Protein AF-A0A4S2AEG0-F1 (afdb_monomer_lite)

Radius of gyration: 13.81 Å; chains: 1; bounding box: 26×29×37 Å

pLDDT: mean 71.9, std 14.47, range [44.97, 94.75]

Organism: NCBI:txid2516960

Secondary structure (DSSP, 8-state):
---HHHHHHHHHHIIIIIGGGT--HHHHHHHTT--HHHHHHHHHHSTT----TT---TT--HHHHHHHHHHHHSSPPPTT-------TT--------

Sequence (97 aa):
MYGSSDFEYLFIRYKAESMPQGESIQTFCIKSKVSYNLFYKWYKDINRFYYLRKSHDMRCKYDRVLLIIHEQFHREPMYDEAFIVMSKDRRKVRLSS

Foldseek 3Di:
DDDLVNLVVLVLCCVQPPVVVVHDLVNSCVVVVHDSVVSVVSVVVLPAEAEDNPCQDPVPPPVNVQVVCCVPPVDGDDQPHAYQYDHVVRDGDGDDD

Structure (mmCIF, N/CA/C/O backbone):
data_AF-A0A4S2AEG0-F1
#
_entry.id   AF-A0A4S2AEG0-F1
#
loop_
_atom_site.group_PDB
_atom_site.id
_atom_site.type_symbol
_atom_site.label_atom_id
_atom_site.label_alt_id
_atom_site.label_comp_id
_atom_site.label_asym_id
_atom_site.label_entity_id
_atom_site.label_seq_id
_atom_site.pdbx_PDB_ins_code
_atom_site.Cartn_x
_atom_site.Cartn_y
_atom_site.Cartn_z
_atom_site.occupancy
_atom_site.B_iso_or_equiv
_atom_site.auth_seq_id
_atom_site.auth_comp_id
_atom_site.auth_asym_id
_atom_site.auth_atom_id
_atom_site.pdbx_PDB_model_num
ATOM 1 N N . MET A 1 1 ? 5.769 -14.520 12.315 1.00 50.75 1 MET A N 1
AT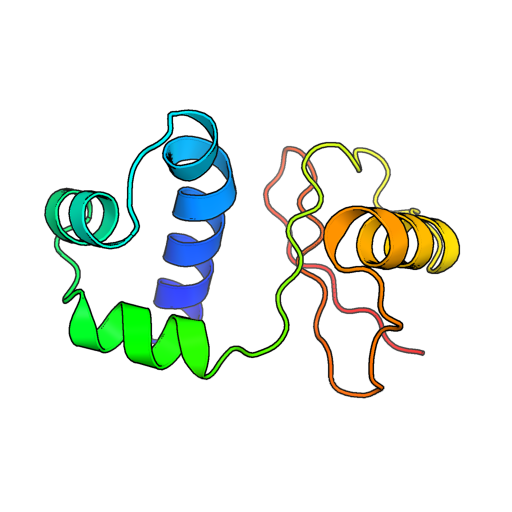OM 2 C CA . MET A 1 1 ? 6.369 -13.220 11.934 1.00 50.75 1 MET A CA 1
ATOM 3 C C . MET A 1 1 ? 5.685 -12.767 10.663 1.00 50.75 1 MET A C 1
ATOM 5 O O . MET A 1 1 ? 5.478 -13.618 9.811 1.00 50.75 1 MET A O 1
ATOM 9 N N . TYR A 1 2 ? 5.307 -11.493 10.555 1.00 54.66 2 TYR A N 1
ATOM 10 C CA . TYR A 1 2 ? 4.780 -10.948 9.301 1.00 54.66 2 TYR A CA 1
ATOM 11 C C . TYR A 1 2 ? 5.853 -11.082 8.213 1.00 54.66 2 TYR A C 1
ATOM 13 O O . TYR A 1 2 ? 6.969 -10.590 8.391 1.00 54.66 2 TYR A O 1
ATOM 21 N N . GLY A 1 3 ? 5.539 -11.789 7.130 1.00 65.56 3 GLY A N 1
ATOM 22 C CA . GLY A 1 3 ? 6.375 -11.842 5.935 1.00 65.56 3 GLY A CA 1
ATOM 23 C C . GLY A 1 3 ? 6.158 -10.609 5.055 1.00 65.56 3 GLY A C 1
ATOM 24 O O . GLY A 1 3 ? 5.182 -9.877 5.223 1.00 65.56 3 GLY A O 1
ATOM 25 N N . SER A 1 4 ? 7.038 -10.392 4.071 1.00 66.56 4 SER A N 1
ATOM 26 C CA . SER A 1 4 ? 6.884 -9.284 3.109 1.00 66.56 4 SER A CA 1
ATOM 27 C C . SER A 1 4 ? 5.509 -9.310 2.422 1.00 66.56 4 SER A C 1
ATOM 29 O O . SER A 1 4 ? 4.882 -8.268 2.261 1.00 66.56 4 SER A O 1
ATOM 31 N N . SER A 1 5 ? 4.996 -10.501 2.100 1.00 70.88 5 SER A N 1
ATOM 32 C CA . SER A 1 5 ? 3.677 -10.700 1.484 1.00 70.88 5 SER A CA 1
ATOM 33 C C . SER A 1 5 ? 2.505 -10.247 2.367 1.00 70.88 5 SER A C 1
ATOM 35 O O . SER A 1 5 ? 1.498 -9.766 1.849 1.00 70.88 5 SER A O 1
ATOM 37 N N . ASP A 1 6 ? 2.629 -10.352 3.694 1.00 80.88 6 ASP A N 1
ATOM 38 C CA . ASP A 1 6 ? 1.565 -9.946 4.620 1.00 80.88 6 ASP A CA 1
ATOM 39 C C . ASP A 1 6 ? 1.453 -8.417 4.697 1.00 80.88 6 ASP A C 1
ATOM 41 O O . ASP A 1 6 ? 0.352 -7.861 4.733 1.00 80.88 6 ASP A O 1
ATOM 45 N N . PHE A 1 7 ? 2.591 -7.714 4.678 1.00 84.12 7 PHE A N 1
ATOM 46 C CA . PHE A 1 7 ? 2.599 -6.253 4.626 1.00 84.12 7 PHE A CA 1
ATOM 47 C C . PHE A 1 7 ? 2.144 -5.708 3.273 1.00 84.12 7 PHE A C 1
ATOM 49 O O . PHE A 1 7 ? 1.428 -4.707 3.249 1.00 84.12 7 PHE A O 1
ATOM 56 N N . GLU A 1 8 ? 2.448 -6.395 2.167 1.00 78.81 8 GLU A N 1
ATOM 57 C CA . GLU A 1 8 ? 1.884 -6.058 0.854 1.00 78.81 8 GLU A CA 1
ATOM 58 C C . GLU A 1 8 ? 0.350 -6.099 0.872 1.00 78.81 8 GLU A C 1
ATOM 60 O O . GLU A 1 8 ? -0.301 -5.151 0.424 1.00 78.81 8 GLU A O 1
ATOM 65 N N . TYR A 1 9 ? -0.244 -7.146 1.452 1.00 79.56 9 TYR A N 1
ATOM 66 C CA . TYR A 1 9 ? -1.699 -7.252 1.578 1.00 79.56 9 TYR A CA 1
ATOM 67 C C . TYR A 1 9 ? -2.295 -6.135 2.448 1.00 79.56 9 TYR A C 1
ATOM 69 O O . TYR A 1 9 ? -3.307 -5.525 2.091 1.00 79.56 9 TYR A O 1
ATOM 77 N N . LEU A 1 10 ? -1.650 -5.826 3.576 1.00 86.12 10 LEU A N 1
ATOM 78 C CA . LEU A 1 10 ? -2.070 -4.742 4.467 1.00 86.12 10 LEU A CA 1
ATOM 79 C C . LEU A 1 10 ? -1.994 -3.372 3.787 1.00 86.12 10 LEU A C 1
ATOM 81 O O . LEU A 1 10 ? -2.917 -2.572 3.928 1.00 86.12 10 LEU A O 1
ATOM 85 N N . PHE A 1 11 ? -0.945 -3.113 3.009 1.00 83.69 11 PHE A N 1
ATOM 86 C CA . PHE A 1 11 ? -0.807 -1.889 2.221 1.00 83.69 11 PHE A CA 1
ATOM 87 C C . PHE A 1 11 ? -1.912 -1.741 1.186 1.00 83.69 11 PHE A C 1
ATOM 89 O O . PHE A 1 11 ? -2.541 -0.686 1.100 1.00 83.69 11 PHE A O 1
ATOM 96 N N . ILE A 1 12 ? -2.185 -2.811 0.441 1.00 78.44 12 ILE A N 1
ATOM 97 C CA . ILE A 1 12 ? -3.264 -2.843 -0.540 1.00 78.44 12 ILE A CA 1
ATOM 98 C C . ILE A 1 12 ? -4.600 -2.498 0.125 1.00 78.44 12 ILE A C 1
ATOM 100 O O . ILE A 1 12 ? -5.314 -1.612 -0.349 1.00 78.44 12 ILE A O 1
ATOM 104 N N . ARG A 1 13 ? -4.916 -3.155 1.247 1.00 83.00 13 ARG A N 1
ATOM 105 C CA . ARG A 1 13 ? -6.162 -2.921 1.984 1.00 83.00 13 ARG A CA 1
ATOM 106 C C . ARG A 1 13 ? -6.248 -1.486 2.501 1.00 83.00 13 ARG A C 1
ATOM 108 O O . ARG A 1 13 ? -7.268 -0.830 2.310 1.00 83.00 13 ARG A O 1
ATOM 115 N N . TYR A 1 14 ? -5.159 -0.966 3.067 1.00 86.62 14 TYR A N 1
ATOM 116 C CA . TYR A 1 14 ? -5.088 0.418 3.528 1.00 86.62 14 TYR A CA 1
ATOM 117 C C . TYR A 1 14 ? -5.375 1.419 2.397 1.00 86.62 14 TYR A C 1
ATOM 119 O O . TYR A 1 14 ? -6.225 2.294 2.549 1.00 86.62 14 TYR A O 1
ATOM 127 N N . LYS A 1 15 ? -4.710 1.293 1.241 1.00 80.19 15 LYS A N 1
ATOM 128 C CA . LYS A 1 15 ? -4.879 2.230 0.114 1.00 80.19 15 LYS A CA 1
ATOM 129 C C . LYS A 1 15 ? -6.254 2.114 -0.550 1.00 80.19 15 LYS A C 1
ATOM 131 O O . LYS A 1 15 ? -6.770 3.122 -1.037 1.00 80.19 15 LYS A O 1
ATOM 136 N N . ALA A 1 16 ? -6.834 0.914 -0.581 1.00 76.00 16 ALA A N 1
ATOM 137 C CA . ALA A 1 16 ? -8.106 0.657 -1.247 1.00 76.00 16 ALA A CA 1
ATOM 138 C C . ALA A 1 16 ? -9.332 1.010 -0.401 1.00 76.00 16 ALA A C 1
ATOM 140 O O . ALA A 1 16 ? -10.293 1.562 -0.937 1.00 76.00 16 ALA A O 1
ATOM 141 N N . GLU A 1 17 ? -9.297 0.702 0.895 1.00 83.31 17 GLU A N 1
ATOM 142 C CA . GLU A 1 17 ? -10.475 0.740 1.767 1.00 83.31 17 GLU A CA 1
ATOM 143 C C . GLU A 1 17 ? -10.391 1.876 2.792 1.00 83.31 17 GLU A C 1
ATOM 145 O O . GLU A 1 17 ? -11.327 2.666 2.899 1.00 83.31 17 GLU A O 1
ATOM 150 N N . SER A 1 18 ? -9.261 2.003 3.493 1.00 87.12 18 SER A N 1
ATOM 151 C CA . SER A 1 18 ? -9.090 2.929 4.623 1.00 87.12 18 SER A CA 1
ATOM 152 C C . SER A 1 18 ? -8.762 4.362 4.205 1.00 87.12 18 SER A C 1
ATOM 154 O O . SER A 1 18 ? -9.426 5.309 4.625 1.00 87.12 18 SER A O 1
ATOM 156 N N . MET A 1 19 ? -7.761 4.542 3.340 1.00 83.62 19 MET A N 1
ATOM 157 C CA . MET A 1 19 ? -7.299 5.864 2.906 1.00 83.62 19 MET A CA 1
ATOM 158 C C . MET A 1 19 ? -8.414 6.694 2.235 1.00 83.62 19 MET A C 1
ATOM 160 O O . MET A 1 19 ? -8.523 7.879 2.545 1.00 83.62 19 MET A O 1
ATOM 164 N N . PRO A 1 20 ? -9.293 6.129 1.376 1.00 81.12 20 PRO A N 1
ATOM 165 C CA . PRO A 1 20 ? -10.414 6.882 0.806 1.00 81.12 20 PRO A CA 1
ATOM 166 C C . PRO A 1 20 ? -11.473 7.308 1.828 1.00 81.12 20 PRO A C 1
ATOM 168 O O . PRO A 1 20 ? -12.233 8.228 1.548 1.00 81.12 20 PRO A O 1
ATOM 171 N N . GLN A 1 21 ? -11.532 6.649 2.987 1.00 86.88 21 GLN A N 1
ATOM 172 C CA . GLN A 1 21 ? -12.398 7.031 4.106 1.00 86.88 21 GLN A CA 1
ATOM 173 C C . GLN A 1 21 ? -11.734 8.075 5.022 1.00 86.88 21 GLN A C 1
ATOM 175 O O . GLN A 1 21 ? -12.307 8.446 6.041 1.00 86.88 21 GLN A O 1
ATOM 180 N N . GLY A 1 22 ? -10.524 8.540 4.685 1.00 88.19 22 GLY A N 1
ATOM 181 C CA . GLY A 1 22 ? -9.752 9.476 5.504 1.00 88.19 22 GLY A CA 1
ATOM 182 C C . GLY A 1 22 ? -9.092 8.834 6.727 1.00 88.19 22 GLY A C 1
ATOM 183 O O . GLY A 1 22 ? -8.621 9.546 7.611 1.00 88.19 22 GLY A O 1
ATOM 184 N N . GLU A 1 23 ? -9.044 7.501 6.810 1.00 92.94 23 GLU A N 1
ATOM 185 C CA . GLU A 1 23 ? -8.395 6.808 7.921 1.00 92.94 23 GLU A CA 1
ATOM 186 C C . GLU A 1 23 ? -6.863 6.916 7.828 1.00 92.94 23 GLU A C 1
ATOM 188 O O . GLU A 1 23 ? -6.266 6.679 6.777 1.00 92.94 23 GLU A O 1
ATOM 193 N N . SER A 1 24 ? -6.215 7.233 8.953 1.00 92.56 24 SER A N 1
ATOM 194 C CA . SER A 1 24 ? -4.752 7.291 9.048 1.00 92.56 24 SER A CA 1
ATOM 195 C C . SER A 1 24 ? -4.107 5.896 9.085 1.00 92.56 24 SER A C 1
ATOM 197 O O . SER A 1 24 ? -4.705 4.933 9.571 1.00 92.56 24 SER A O 1
ATOM 199 N N . ILE A 1 25 ? -2.837 5.789 8.664 1.00 89.75 25 ILE A N 1
ATOM 200 C CA . ILE A 1 25 ? -2.050 4.538 8.758 1.00 89.75 25 ILE A CA 1
ATOM 201 C C . ILE A 1 25 ? -2.026 4.002 10.194 1.00 89.75 25 ILE A C 1
ATOM 203 O O . ILE A 1 25 ? -2.135 2.795 10.410 1.00 89.75 25 ILE A O 1
ATOM 207 N N . GLN A 1 26 ? -1.893 4.884 11.186 1.00 93.50 26 GLN A N 1
ATOM 208 C CA . GLN A 1 26 ? -1.832 4.494 12.592 1.00 93.50 26 GLN A CA 1
ATOM 209 C C . GLN A 1 26 ? -3.150 3.864 13.055 1.00 93.50 26 GLN A C 1
ATOM 211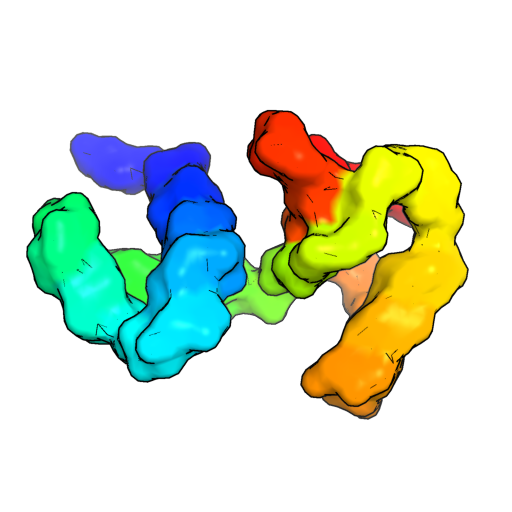 O O . GLN A 1 26 ? -3.141 2.775 13.631 1.00 93.50 26 GLN A O 1
ATOM 216 N N . THR A 1 27 ? -4.282 4.499 12.742 1.00 94.75 27 THR A N 1
ATOM 217 C CA . THR A 1 27 ? -5.619 3.964 13.042 1.00 94.75 27 THR A CA 1
ATOM 218 C C . THR A 1 27 ? -5.841 2.616 12.352 1.00 94.75 27 THR A C 1
ATOM 220 O O . THR A 1 27 ? -6.299 1.664 12.987 1.00 94.75 27 THR A O 1
ATOM 223 N N . PHE A 1 28 ? -5.437 2.498 11.084 1.00 94.44 28 PHE A N 1
ATOM 224 C CA . PHE A 1 28 ? -5.502 1.246 10.334 1.00 94.44 28 PHE A CA 1
ATOM 225 C C . PHE A 1 28 ? -4.677 0.123 10.980 1.00 94.44 28 PHE A C 1
ATOM 227 O O . PHE A 1 28 ? -5.148 -1.013 11.075 1.00 94.44 28 PHE A O 1
ATOM 234 N N . CYS A 1 29 ? -3.459 0.423 11.445 1.00 93.12 29 CYS A N 1
ATOM 235 C CA . CYS A 1 29 ? -2.586 -0.554 12.101 1.00 93.12 29 CYS A CA 1
ATOM 236 C C . CYS A 1 29 ? -3.204 -1.073 13.403 1.00 93.12 29 CYS A C 1
ATOM 238 O O . CYS A 1 29 ? -3.218 -2.284 13.627 1.00 93.12 29 CYS A O 1
ATOM 240 N N . ILE A 1 30 ? -3.789 -0.180 14.212 1.00 93.75 30 ILE A N 1
ATOM 241 C CA . ILE A 1 30 ? -4.506 -0.541 15.445 1.00 93.75 30 ILE A CA 1
ATOM 242 C C . ILE A 1 30 ? -5.668 -1.490 15.124 1.00 93.75 30 ILE A C 1
ATOM 244 O O . ILE A 1 30 ? -5.751 -2.574 15.703 1.00 93.75 30 ILE A O 1
ATOM 248 N N . LYS A 1 31 ? -6.521 -1.141 14.149 1.00 93.19 31 LYS A N 1
ATOM 249 C CA . LYS A 1 31 ? -7.647 -1.995 13.723 1.00 93.19 31 LYS A CA 1
ATOM 250 C C . LYS A 1 31 ? -7.190 -3.340 13.165 1.00 93.19 31 LYS A C 1
ATOM 252 O O . LYS A 1 31 ? -7.814 -4.367 13.419 1.00 93.19 31 LYS A O 1
ATOM 257 N N . SER A 1 32 ? -6.087 -3.339 12.423 1.00 89.88 32 SER A N 1
ATOM 258 C CA . SER A 1 32 ? -5.523 -4.537 11.802 1.00 89.88 32 SER A CA 1
ATOM 259 C C . SER A 1 32 ? -4.693 -5.388 12.767 1.00 89.88 32 SER A C 1
ATOM 261 O O . SER A 1 32 ? -4.230 -6.449 12.361 1.00 89.88 32 SER A O 1
ATOM 263 N N . LYS A 1 33 ? -4.518 -4.962 14.030 1.00 92.75 33 LYS A N 1
ATOM 264 C CA . LYS A 1 33 ? -3.666 -5.622 15.038 1.00 92.75 33 LYS A CA 1
ATOM 265 C C . LYS A 1 33 ? -2.220 -5.801 14.555 1.00 92.75 33 LYS A C 1
ATOM 267 O O . LYS A 1 33 ? -1.593 -6.840 14.762 1.00 92.75 33 LYS A O 1
ATOM 272 N N . VAL A 1 34 ? -1.696 -4.772 13.893 1.00 90.81 34 VAL A N 1
ATOM 273 C CA . VAL A 1 34 ? -0.334 -4.715 13.349 1.00 90.81 34 VAL A CA 1
ATOM 274 C C . VAL A 1 34 ? 0.440 -3.622 14.077 1.00 90.81 34 VAL A C 1
ATOM 276 O O . VAL A 1 34 ? -0.096 -2.554 14.367 1.00 90.81 34 VAL A O 1
ATOM 279 N N . SER A 1 35 ? 1.721 -3.866 14.360 1.00 92.06 35 SER A N 1
ATOM 280 C CA . SER A 1 35 ? 2.598 -2.832 14.913 1.00 92.06 35 SER A CA 1
ATOM 281 C C . SER A 1 35 ? 2.762 -1.689 13.913 1.00 92.06 35 SER A C 1
ATOM 283 O O . SER A 1 35 ? 3.301 -1.892 12.823 1.00 92.06 35 SER A O 1
ATOM 285 N N . TYR A 1 36 ? 2.342 -0.484 14.310 1.00 92.19 36 TYR A N 1
ATOM 286 C CA . TYR A 1 36 ? 2.498 0.719 13.495 1.00 92.19 36 TYR A CA 1
ATOM 287 C C . TYR A 1 36 ? 3.955 0.934 13.089 1.00 92.19 36 TYR A C 1
ATOM 289 O O . TYR A 1 36 ? 4.222 1.123 11.913 1.00 92.19 36 TYR A O 1
ATOM 297 N N . ASN A 1 37 ? 4.906 0.837 14.022 1.00 91.56 37 ASN A N 1
ATOM 298 C CA . ASN A 1 37 ? 6.318 1.084 13.719 1.00 91.56 37 ASN A CA 1
ATOM 299 C C . ASN A 1 37 ? 6.869 0.087 12.696 1.00 91.56 37 ASN A C 1
ATOM 301 O O . ASN A 1 37 ? 7.630 0.468 11.810 1.00 91.56 37 ASN A O 1
ATOM 305 N N . LEU A 1 38 ? 6.466 -1.181 12.799 1.00 90.06 38 LEU A N 1
ATOM 306 C CA . LEU A 1 38 ? 6.919 -2.225 11.886 1.00 90.06 38 LEU A CA 1
ATOM 307 C C . LEU A 1 38 ? 6.326 -2.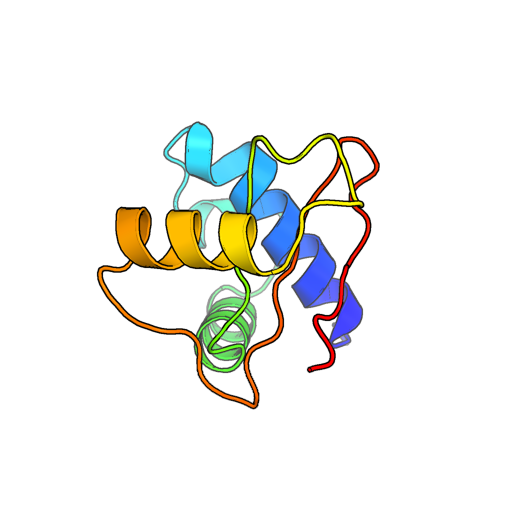029 10.486 1.00 90.06 38 LEU A C 1
ATOM 309 O O . LEU A 1 38 ? 7.058 -2.048 9.499 1.00 90.06 38 LEU A O 1
ATOM 313 N N . PHE A 1 39 ? 5.017 -1.778 10.414 1.00 87.94 39 PHE A N 1
ATOM 314 C CA . PHE A 1 39 ? 4.338 -1.519 9.150 1.00 87.94 39 PHE A CA 1
ATOM 315 C C . PHE A 1 39 ? 4.787 -0.206 8.517 1.00 87.94 39 PHE A C 1
ATOM 317 O O . PHE A 1 39 ? 4.975 -0.159 7.315 1.00 87.94 39 PHE A O 1
ATOM 324 N N . TYR A 1 40 ? 5.001 0.847 9.305 1.00 86.75 40 TYR A N 1
ATOM 325 C CA . TYR A 1 40 ? 5.434 2.156 8.823 1.00 86.75 40 TYR A CA 1
ATOM 326 C C . TYR A 1 40 ? 6.882 2.145 8.334 1.00 86.75 40 TYR A C 1
ATOM 328 O O . TYR A 1 40 ? 7.183 2.770 7.320 1.00 86.75 40 TYR A O 1
ATOM 336 N N . LYS A 1 41 ? 7.771 1.407 9.015 1.00 87.00 41 LYS A N 1
ATOM 337 C CA . LYS A 1 41 ? 9.133 1.164 8.526 1.00 87.00 41 LYS A CA 1
ATOM 338 C C . LYS A 1 41 ? 9.085 0.462 7.174 1.00 87.00 41 LYS A C 1
ATOM 340 O O . LYS A 1 41 ? 9.623 0.986 6.210 1.00 87.00 41 LYS A O 1
ATOM 345 N N . TRP A 1 42 ? 8.348 -0.648 7.086 1.00 85.62 42 TRP A N 1
ATOM 346 C CA . TRP A 1 42 ? 8.159 -1.346 5.818 1.00 85.62 42 TRP A CA 1
ATOM 347 C C . TRP A 1 42 ? 7.532 -0.427 4.760 1.00 85.62 42 TRP A C 1
ATOM 349 O O . TRP A 1 42 ? 8.072 -0.337 3.672 1.00 85.62 42 TRP A O 1
ATOM 359 N N . TYR A 1 43 ? 6.479 0.327 5.098 1.00 80.56 43 TYR A N 1
ATOM 360 C CA . TYR A 1 43 ? 5.770 1.281 4.232 1.00 80.56 43 TYR A CA 1
ATOM 361 C C . TYR A 1 43 ? 6.676 2.381 3.670 1.00 80.56 43 TYR A C 1
ATOM 363 O O . TYR A 1 43 ? 6.459 2.843 2.553 1.00 80.56 43 TYR A O 1
ATOM 371 N N . LYS A 1 44 ? 7.677 2.819 4.439 1.00 78.69 44 LYS A N 1
ATOM 372 C CA . LYS A 1 44 ? 8.709 3.746 3.966 1.00 78.69 44 LYS A CA 1
ATOM 373 C C . LYS A 1 44 ? 9.762 3.054 3.105 1.00 78.69 44 LYS A C 1
ATOM 375 O O . LYS A 1 44 ? 10.180 3.625 2.105 1.00 78.69 44 LYS A O 1
ATOM 380 N N . ASP A 1 45 ? 10.179 1.850 3.492 1.00 73.12 45 ASP A N 1
ATOM 381 C CA . ASP A 1 45 ? 11.218 1.082 2.797 1.00 73.12 45 ASP A CA 1
ATOM 382 C C . ASP A 1 45 ? 10.733 0.586 1.423 1.00 73.12 45 ASP A C 1
ATOM 384 O O . ASP A 1 45 ? 11.496 0.557 0.456 1.00 73.12 45 ASP A O 1
ATOM 388 N N . ILE A 1 46 ? 9.443 0.260 1.294 1.00 67.81 46 ILE A N 1
ATOM 389 C CA . ILE A 1 46 ? 8.781 0.025 0.009 1.00 67.81 46 ILE A CA 1
ATOM 390 C C . ILE A 1 46 ? 8.530 1.350 -0.695 1.00 67.81 46 ILE A C 1
ATOM 392 O O . ILE A 1 46 ? 7.420 1.868 -0.775 1.00 67.81 46 ILE A O 1
ATOM 396 N N . ASN A 1 47 ? 9.612 1.891 -1.234 1.00 56.22 47 ASN A N 1
ATOM 397 C CA . ASN A 1 47 ? 9.691 3.267 -1.689 1.00 56.22 47 ASN A CA 1
ATOM 398 C C . ASN A 1 47 ? 8.685 3.616 -2.814 1.00 56.22 47 ASN A C 1
ATOM 400 O O . ASN A 1 47 ? 8.540 4.785 -3.163 1.00 56.22 47 ASN A O 1
ATOM 404 N N . ARG A 1 48 ? 8.036 2.637 -3.467 1.00 58.81 48 ARG A N 1
ATOM 405 C CA . ARG A 1 48 ? 7.572 2.803 -4.856 1.00 58.81 48 ARG A CA 1
ATOM 406 C C . ARG A 1 48 ? 6.345 1.994 -5.277 1.00 58.81 48 ARG A C 1
ATOM 408 O O . ARG A 1 48 ? 6.235 1.664 -6.449 1.00 58.81 48 ARG A O 1
ATOM 415 N N . PHE A 1 49 ? 5.418 1.679 -4.372 1.00 60.31 49 PHE A N 1
ATOM 416 C CA . PHE A 1 49 ? 4.160 1.036 -4.773 1.00 60.31 49 PHE A CA 1
ATOM 417 C C . PHE A 1 49 ? 3.056 2.042 -5.092 1.00 60.31 49 PHE A C 1
ATOM 419 O O . PHE A 1 49 ? 2.553 2.762 -4.229 1.00 60.31 49 PHE A O 1
ATOM 426 N N . TYR A 1 50 ? 2.634 2.039 -6.350 1.00 60.56 50 TYR A N 1
ATOM 427 C CA . TYR A 1 50 ? 1.571 2.904 -6.849 1.00 60.56 50 TYR A CA 1
ATOM 428 C C . TYR A 1 50 ? 0.231 2.205 -6.793 1.00 60.56 50 TYR A C 1
ATOM 430 O O . TYR A 1 50 ? 0.135 1.068 -7.229 1.00 60.56 50 TYR A O 1
ATOM 438 N N . TYR A 1 51 ? -0.795 2.894 -6.291 1.00 61.72 51 TYR A N 1
ATOM 439 C CA . TYR A 1 51 ? -2.163 2.385 -6.224 1.00 61.72 51 TYR A CA 1
ATOM 440 C C . TYR A 1 51 ? -3.044 3.082 -7.269 1.00 61.72 51 TYR A C 1
ATOM 442 O O . TYR A 1 51 ? -3.405 4.249 -7.115 1.00 61.72 51 TYR A O 1
ATOM 450 N N . LEU A 1 52 ? -3.417 2.359 -8.328 1.00 63.00 52 LEU A N 1
ATOM 451 C CA . LEU A 1 52 ? -4.233 2.887 -9.427 1.00 63.00 52 LEU A CA 1
ATOM 452 C C . LEU A 1 52 ? -5.710 2.490 -9.249 1.00 63.00 52 LEU A C 1
ATOM 454 O O . LEU A 1 52 ? -6.153 1.458 -9.736 1.00 63.00 52 LEU A O 1
ATOM 458 N N . ARG A 1 53 ? -6.507 3.329 -8.571 1.00 55.47 53 ARG A N 1
ATOM 459 C CA . ARG A 1 53 ? -7.909 3.040 -8.169 1.00 55.47 53 ARG A CA 1
ATOM 460 C C . ARG A 1 53 ? -8.925 2.865 -9.323 1.00 55.47 53 ARG A C 1
ATOM 462 O O . ARG A 1 53 ? -10.107 2.681 -9.060 1.00 55.47 53 ARG A O 1
ATOM 469 N N . LYS A 1 54 ? -8.526 2.979 -10.596 1.00 54.00 54 LYS A N 1
ATOM 470 C CA . LYS A 1 54 ? -9.456 3.000 -11.752 1.00 54.00 54 LYS A CA 1
ATOM 471 C C . LYS A 1 54 ? -8.977 2.226 -12.990 1.00 54.00 54 LYS A C 1
ATOM 473 O O . LYS A 1 54 ? -9.627 2.291 -14.037 1.00 54.00 54 LYS A O 1
ATOM 478 N N . SER A 1 55 ? -7.866 1.500 -12.912 1.00 54.34 55 SER A N 1
ATOM 479 C CA . SER A 1 55 ? -7.358 0.695 -14.029 1.00 54.34 55 SER A CA 1
ATOM 480 C C . SER A 1 55 ? -8.042 -0.674 -14.048 1.00 54.34 55 SER A C 1
ATOM 482 O O . SER A 1 55 ? -7.572 -1.632 -13.441 1.00 54.34 55 SER A O 1
ATOM 484 N N . HIS A 1 56 ? -9.186 -0.747 -14.724 1.00 51.09 56 HIS A N 1
ATOM 485 C CA . HIS A 1 56 ? -9.945 -1.990 -14.902 1.00 51.09 56 HIS A CA 1
ATOM 486 C C . HIS A 1 56 ? -9.356 -2.871 -16.010 1.00 51.09 56 HIS A C 1
ATOM 488 O O . HIS A 1 56 ? -9.537 -4.085 -15.997 1.00 51.09 56 HIS A O 1
ATOM 494 N N . ASP A 1 57 ? -8.634 -2.261 -16.953 1.00 51.97 57 ASP A N 1
ATOM 495 C CA . ASP A 1 57 ? -7.943 -2.979 -18.012 1.00 51.97 57 ASP A CA 1
ATOM 496 C C . ASP A 1 57 ? -6.475 -3.184 -17.618 1.00 51.97 57 ASP A C 1
ATOM 498 O O . ASP A 1 57 ? -5.682 -2.243 -17.590 1.00 51.97 57 ASP A O 1
ATOM 502 N N . MET A 1 58 ? -6.119 -4.429 -17.298 1.00 49.91 58 MET A N 1
ATOM 503 C CA . MET A 1 58 ? -4.740 -4.853 -17.017 1.00 49.91 58 MET A CA 1
ATOM 504 C C . MET A 1 58 ? -3.835 -4.745 -18.257 1.00 49.91 58 MET A C 1
ATOM 506 O O . MET A 1 58 ? -2.623 -4.875 -18.134 1.00 49.91 58 MET A O 1
ATOM 510 N N . ARG A 1 59 ? -4.401 -4.469 -19.443 1.00 51.44 59 ARG A N 1
ATOM 511 C CA . ARG A 1 59 ? -3.660 -4.056 -20.643 1.00 51.44 59 ARG A CA 1
ATOM 512 C C . ARG A 1 59 ? -3.269 -2.578 -20.608 1.00 51.44 59 ARG A C 1
ATOM 514 O O . ARG A 1 59 ? -2.831 -2.066 -21.635 1.00 51.44 59 ARG A O 1
ATOM 521 N N . CYS A 1 60 ? -3.466 -1.882 -19.478 1.00 55.53 60 CYS A N 1
ATOM 522 C CA . CYS A 1 60 ? -2.952 -0.536 -19.233 1.00 55.53 60 CYS A CA 1
ATOM 523 C C . CYS A 1 60 ? -1.492 -0.477 -19.681 1.00 55.53 60 CYS A C 1
ATOM 525 O O . CYS A 1 60 ? -0.596 -0.960 -18.991 1.00 55.53 60 CYS A O 1
ATOM 527 N N . LYS A 1 61 ? -1.273 0.093 -20.865 1.00 58.12 61 LYS A N 1
ATOM 528 C CA . LYS A 1 61 ? 0.058 0.354 -21.387 1.00 58.12 61 LYS A CA 1
ATOM 529 C C . LYS A 1 61 ? 0.788 1.248 -20.390 1.00 58.12 61 LYS A C 1
ATOM 531 O O . LYS A 1 61 ? 0.155 2.053 -19.700 1.00 58.12 61 LYS A O 1
ATOM 536 N N . TYR A 1 62 ? 2.103 1.081 -20.333 1.00 64.31 62 TYR A N 1
ATOM 537 C CA . TYR A 1 62 ? 3.042 1.880 -19.548 1.00 64.31 62 TYR A CA 1
ATOM 538 C C . TYR A 1 62 ? 2.667 3.378 -19.521 1.00 64.31 62 TYR A C 1
ATOM 540 O O . TYR A 1 62 ? 2.623 3.975 -18.450 1.00 64.31 62 TYR A O 1
ATOM 548 N N . ASP A 1 63 ? 2.208 3.924 -20.651 1.00 70.06 63 ASP A N 1
ATOM 549 C CA . ASP A 1 63 ? 1.715 5.301 -20.820 1.00 70.06 63 ASP A CA 1
ATOM 550 C C . ASP A 1 63 ? 0.628 5.735 -19.820 1.00 70.06 63 ASP A C 1
ATOM 552 O O . ASP A 1 63 ? 0.648 6.851 -19.309 1.00 70.06 63 ASP A O 1
ATOM 556 N N . ARG A 1 64 ? -0.342 4.869 -19.495 1.00 70.44 64 ARG A N 1
ATOM 557 C CA . ARG A 1 64 ? -1.408 5.225 -18.541 1.00 70.44 64 ARG A CA 1
ATOM 558 C C . ARG A 1 64 ? -0.922 5.174 -17.099 1.00 70.44 64 ARG A C 1
ATOM 560 O O . ARG A 1 64 ? -1.439 5.902 -16.255 1.00 70.44 64 ARG A O 1
ATOM 567 N N . VAL A 1 65 ? 0.052 4.311 -16.818 1.00 69.25 65 VAL A N 1
ATOM 568 C CA . VAL A 1 65 ? 0.718 4.279 -15.516 1.00 69.25 65 VAL A CA 1
ATOM 569 C C . VAL A 1 65 ? 1.565 5.542 -15.354 1.00 69.25 65 VAL A C 1
ATOM 571 O O . VAL A 1 65 ? 1.411 6.216 -14.340 1.00 69.25 65 VAL A O 1
ATOM 574 N N . LEU A 1 66 ? 2.329 5.927 -16.385 1.00 73.25 66 LEU A N 1
ATOM 575 C CA . LEU A 1 66 ? 3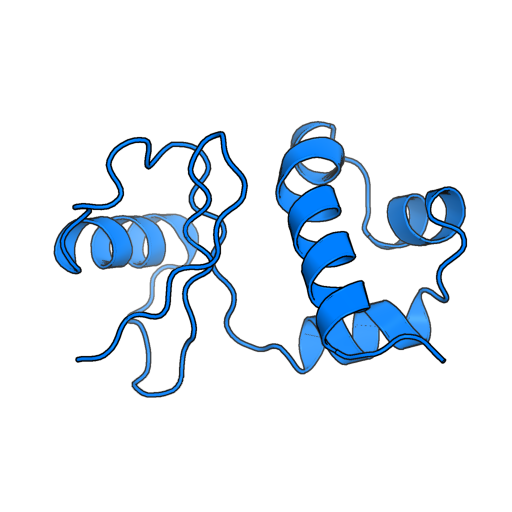.064 7.194 -16.457 1.00 73.25 66 LEU A CA 1
ATOM 576 C C . LEU A 1 66 ? 2.168 8.397 -16.164 1.00 73.25 66 LEU A C 1
ATOM 578 O O . LEU A 1 66 ? 2.452 9.150 -15.238 1.00 73.25 66 LEU A O 1
ATOM 582 N N . LEU A 1 67 ? 1.051 8.543 -16.885 1.00 74.69 67 LEU A N 1
ATOM 583 C CA . LEU A 1 67 ? 0.127 9.666 -16.686 1.00 74.69 67 LEU A CA 1
ATOM 584 C C . LEU A 1 67 ? -0.334 9.800 -15.230 1.00 74.69 67 LEU A C 1
ATOM 586 O O . LEU A 1 67 ? -0.342 10.899 -14.685 1.00 74.69 67 LEU A O 1
ATOM 590 N N . ILE A 1 68 ? -0.669 8.690 -14.568 1.00 71.81 68 ILE A N 1
ATOM 591 C CA . ILE A 1 68 ? -1.137 8.743 -13.177 1.00 71.81 68 ILE A CA 1
ATOM 592 C C . ILE A 1 68 ? 0.003 9.109 -12.219 1.00 71.81 68 ILE A C 1
ATOM 594 O O . ILE A 1 68 ? -0.228 9.817 -11.238 1.00 71.81 68 ILE A O 1
ATOM 598 N N . ILE A 1 69 ? 1.229 8.659 -12.492 1.00 73.31 69 ILE A N 1
ATOM 599 C CA . ILE A 1 69 ? 2.403 9.034 -11.694 1.00 73.31 69 ILE A CA 1
ATOM 600 C C . ILE A 1 69 ? 2.667 10.535 -11.831 1.00 73.31 69 ILE A C 1
ATOM 602 O O . ILE A 1 69 ? 2.845 11.218 -10.822 1.00 73.31 69 ILE A O 1
ATOM 606 N N . HIS A 1 70 ? 2.606 11.061 -13.053 1.00 77.25 70 HIS A N 1
ATOM 607 C CA . HIS A 1 70 ? 2.749 12.489 -13.314 1.00 77.25 70 HIS A CA 1
ATOM 608 C C . HIS A 1 70 ? 1.676 13.327 -12.624 1.00 77.25 70 HIS A C 1
ATOM 610 O O . HIS A 1 70 ? 2.009 14.310 -11.966 1.00 77.25 70 HIS A O 1
ATOM 616 N N . GLU A 1 71 ? 0.404 12.940 -12.734 1.00 73.19 71 GLU A N 1
ATOM 617 C CA . GLU A 1 71 ? -0.707 13.684 -12.135 1.00 73.19 71 GLU A CA 1
ATOM 618 C C . GLU A 1 71 ? -0.678 13.664 -10.602 1.00 73.19 71 GLU A C 1
ATOM 620 O O . GLU A 1 71 ? -0.977 14.675 -9.973 1.00 73.19 71 GLU A O 1
ATOM 625 N N . GLN A 1 72 ? -0.349 12.525 -9.985 1.00 72.19 72 GLN A N 1
ATOM 626 C CA . GLN A 1 72 ? -0.421 12.376 -8.526 1.00 72.19 72 GLN A CA 1
ATOM 627 C C . GLN A 1 72 ? 0.863 12.782 -7.801 1.00 72.19 72 GLN A C 1
ATOM 629 O O . GLN A 1 72 ? 0.803 13.181 -6.639 1.00 72.19 72 GLN A O 1
ATOM 634 N N . PHE A 1 73 ? 2.017 12.625 -8.448 1.00 70.56 73 PHE A N 1
ATOM 635 C CA . PHE A 1 73 ? 3.323 12.752 -7.799 1.00 70.56 73 PHE A CA 1
ATOM 636 C C . PHE A 1 73 ? 4.250 13.752 -8.489 1.00 70.56 73 PHE A C 1
ATOM 638 O O . PHE A 1 73 ? 5.340 13.988 -7.973 1.00 70.56 73 PHE A O 1
ATOM 645 N N . HIS A 1 74 ? 3.839 14.333 -9.623 1.00 76.06 74 HIS A N 1
ATOM 646 C CA . HIS A 1 74 ? 4.603 15.344 -10.360 1.00 76.06 74 HIS A CA 1
ATOM 647 C C . HIS A 1 74 ? 6.051 14.916 -10.664 1.00 76.06 74 HIS A C 1
ATOM 649 O O . HIS A 1 74 ? 6.977 15.722 -10.589 1.00 76.06 74 HIS A O 1
ATOM 655 N N . ARG A 1 75 ? 6.256 13.631 -10.987 1.00 77.94 75 ARG A N 1
ATOM 656 C CA . ARG A 1 75 ? 7.577 13.040 -11.258 1.00 77.94 75 ARG A CA 1
ATOM 657 C C . ARG A 1 75 ? 7.508 11.903 -12.277 1.00 77.94 75 ARG A C 1
ATOM 659 O O . ARG A 1 75 ? 6.427 11.387 -12.535 1.00 77.94 75 ARG A O 1
ATOM 666 N N . GLU A 1 76 ? 8.668 11.486 -12.779 1.00 76.38 76 GLU A N 1
ATOM 667 C CA . GLU A 1 76 ? 8.849 10.271 -13.590 1.00 76.38 76 GLU A CA 1
ATOM 668 C C . GLU A 1 76 ? 9.047 9.022 -12.702 1.00 76.38 76 GLU A C 1
ATOM 670 O O . GLU A 1 76 ? 9.573 9.131 -11.580 1.00 76.38 76 GLU A O 1
ATOM 675 N N . PRO A 1 77 ? 8.664 7.822 -13.174 1.00 70.06 77 PRO A N 1
ATOM 676 C CA . PRO A 1 77 ? 9.076 6.567 -12.566 1.00 70.06 77 PRO A CA 1
ATOM 677 C C . PRO A 1 77 ? 10.560 6.261 -12.791 1.00 70.06 77 PRO A C 1
ATOM 679 O O . PRO A 1 77 ? 11.135 6.515 -13.843 1.00 70.06 77 PRO A O 1
ATOM 682 N N . MET A 1 78 ? 11.172 5.637 -11.796 1.00 69.19 78 MET A N 1
ATOM 683 C CA . MET A 1 78 ? 12.547 5.129 -11.821 1.00 69.19 78 MET A CA 1
ATOM 684 C C . MET A 1 78 ? 12.606 3.625 -12.193 1.00 69.19 78 MET A C 1
ATOM 686 O O . MET A 1 78 ? 11.629 2.889 -12.075 1.00 69.19 78 MET A O 1
ATOM 690 N N . TYR A 1 79 ? 13.763 3.143 -12.653 1.00 60.12 79 TYR A N 1
ATOM 691 C CA . TYR A 1 79 ? 13.904 1.796 -13.241 1.00 60.12 79 TYR A CA 1
ATOM 692 C C . TYR A 1 79 ? 13.581 0.629 -12.278 1.00 60.12 79 TYR A C 1
ATOM 694 O O . TYR A 1 79 ? 13.160 -0.443 -12.700 1.00 60.12 79 TYR A O 1
ATOM 702 N N . ASP A 1 80 ? 13.738 0.832 -10.972 1.00 61.91 80 ASP A N 1
ATOM 703 C CA . ASP A 1 80 ? 13.513 -0.154 -9.907 1.00 61.91 80 ASP A CA 1
ATOM 704 C C . ASP A 1 80 ? 12.188 0.052 -9.139 1.00 61.91 80 ASP A C 1
ATOM 706 O O . ASP A 1 80 ? 11.979 -0.526 -8.071 1.00 61.91 80 ASP A O 1
ATOM 710 N N . GLU A 1 81 ? 11.263 0.868 -9.659 1.00 63.25 81 GLU A N 1
ATOM 711 C CA . GLU A 1 81 ? 9.931 1.041 -9.058 1.00 63.25 81 GLU A CA 1
ATOM 712 C C . GLU A 1 81 ? 8.975 -0.105 -9.426 1.00 63.25 81 GLU A C 1
ATOM 714 O O . GLU A 1 81 ? 8.900 -0.540 -10.573 1.00 63.25 81 GLU A O 1
ATOM 719 N N . ALA A 1 82 ? 8.179 -0.574 -8.461 1.00 57.12 82 ALA A N 1
ATOM 720 C CA . ALA A 1 82 ? 7.184 -1.621 -8.682 1.00 57.12 82 ALA A CA 1
ATOM 721 C C . ALA A 1 82 ? 5.757 -1.059 -8.581 1.00 57.12 82 ALA A C 1
ATOM 723 O O . ALA A 1 82 ? 5.320 -0.637 -7.521 1.00 57.12 82 ALA A O 1
ATOM 724 N N . PHE A 1 83 ? 4.968 -1.107 -9.653 1.00 62.28 83 PHE A N 1
ATOM 725 C CA . PHE A 1 83 ? 3.620 -0.518 -9.679 1.00 62.28 83 PHE A CA 1
ATOM 726 C C . PHE A 1 83 ? 2.543 -1.538 -9.281 1.00 62.28 83 PHE A C 1
ATOM 728 O O . PHE A 1 83 ? 2.225 -2.417 -10.072 1.00 62.28 83 PHE A O 1
ATOM 735 N N . ILE A 1 84 ? 1.911 -1.417 -8.103 1.00 57.75 84 ILE A N 1
ATOM 736 C CA . ILE A 1 84 ? 0.758 -2.269 -7.731 1.00 57.75 84 ILE A CA 1
ATOM 737 C C . ILE A 1 84 ? -0.527 -1.751 -8.406 1.00 57.75 84 ILE A C 1
ATOM 739 O O . ILE A 1 84 ? -1.376 -1.064 -7.838 1.00 57.75 84 ILE A O 1
ATOM 743 N N . VAL A 1 85 ? -0.692 -2.115 -9.674 1.00 57.09 85 VAL A N 1
ATOM 744 C CA . VAL A 1 85 ? -1.917 -1.834 -10.427 1.00 57.09 85 VAL A CA 1
ATOM 745 C C . VAL A 1 85 ? -3.035 -2.760 -9.951 1.00 57.09 85 VAL A C 1
ATOM 747 O O . VAL A 1 85 ? -3.035 -3.946 -10.253 1.00 57.09 85 VAL A O 1
ATOM 750 N N . MET A 1 86 ? -4.002 -2.224 -9.213 1.00 54.12 86 MET A N 1
ATOM 751 C CA . MET A 1 86 ? -5.108 -3.002 -8.658 1.00 54.12 86 MET A CA 1
ATOM 752 C C . MET A 1 86 ? -6.333 -2.942 -9.578 1.00 54.12 86 MET A C 1
ATOM 754 O O . MET A 1 86 ? -7.063 -1.953 -9.590 1.00 54.12 86 MET A O 1
ATOM 758 N N . SER A 1 87 ? -6.587 -4.026 -10.315 1.00 52.03 87 SER A N 1
ATOM 759 C CA . SER A 1 87 ? -7.931 -4.336 -10.832 1.00 52.03 87 SER A CA 1
ATOM 760 C C . SER A 1 87 ? -8.857 -4.747 -9.668 1.00 52.03 87 SER A C 1
ATOM 762 O O . SER A 1 87 ? -8.381 -5.013 -8.562 1.00 52.03 87 SER A O 1
ATOM 764 N N . LY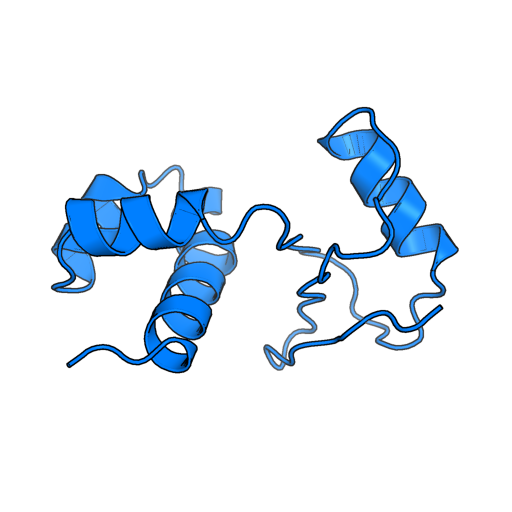S A 1 88 ? -10.175 -4.846 -9.902 1.00 50.69 88 LYS A N 1
ATOM 765 C CA . LYS A 1 88 ? -11.195 -5.307 -8.931 1.00 50.69 88 LYS A CA 1
ATOM 766 C C . LYS A 1 88 ? -10.786 -6.600 -8.193 1.00 50.69 88 LYS A C 1
ATOM 768 O O . LYS A 1 88 ? -11.151 -6.794 -7.037 1.00 50.69 88 LYS A O 1
ATOM 773 N N . ASP A 1 89 ? -9.950 -7.420 -8.832 1.00 55.69 89 ASP A N 1
ATOM 774 C CA . ASP A 1 89 ? -9.452 -8.706 -8.327 1.00 55.69 89 ASP A CA 1
ATOM 775 C C . ASP A 1 89 ? -8.163 -8.619 -7.492 1.00 55.69 89 ASP A C 1
ATOM 777 O O . ASP A 1 89 ? -7.584 -9.645 -7.139 1.00 55.69 89 ASP A O 1
ATOM 781 N N . ARG A 1 90 ? -7.688 -7.410 -7.173 1.00 56.47 90 ARG A N 1
ATOM 782 C CA . ARG A 1 90 ? -6.550 -7.163 -6.271 1.00 56.47 90 ARG A CA 1
ATOM 783 C C . ARG A 1 90 ? -5.220 -7.813 -6.692 1.00 56.47 90 ARG A C 1
ATOM 785 O O . ARG A 1 90 ? -4.410 -8.194 -5.850 1.00 56.47 90 ARG A O 1
ATOM 792 N N . ARG A 1 91 ? -4.990 -7.961 -8.002 1.00 56.28 91 ARG A N 1
ATOM 793 C CA . ARG A 1 91 ? -3.778 -8.593 -8.552 1.00 56.28 91 ARG A CA 1
ATOM 794 C C . ARG A 1 91 ? -2.599 -7.620 -8.589 1.00 56.28 91 ARG A C 1
ATOM 796 O O . ARG A 1 91 ? -2.764 -6.470 -8.967 1.00 56.28 91 ARG A O 1
ATOM 803 N N . LYS A 1 92 ? -1.403 -8.106 -8.246 1.00 59.25 92 LYS A N 1
ATOM 804 C CA . LYS A 1 92 ? -0.131 -7.384 -8.399 1.00 59.25 92 LYS A CA 1
ATOM 805 C C . LYS A 1 92 ? 0.310 -7.438 -9.861 1.00 59.25 92 LYS A C 1
ATOM 807 O O . LYS A 1 92 ? 0.365 -8.519 -10.443 1.00 59.25 92 LYS A O 1
ATOM 812 N N . VAL A 1 93 ? 0.658 -6.291 -10.431 1.00 55.94 93 VAL A N 1
ATOM 813 C CA . VAL A 1 93 ? 1.338 -6.200 -11.729 1.00 55.94 93 VAL A CA 1
ATOM 814 C C . VAL A 1 93 ? 2.768 -5.750 -11.462 1.00 55.94 93 VAL A C 1
ATOM 816 O O . VAL A 1 93 ? 3.014 -4.967 -10.553 1.00 55.94 93 VAL A O 1
ATOM 819 N N . ARG A 1 94 ? 3.735 -6.276 -12.206 1.00 58.72 94 ARG A N 1
ATOM 820 C CA . ARG A 1 94 ? 5.098 -5.745 -12.220 1.00 58.72 94 ARG A CA 1
ATOM 821 C C . ARG A 1 94 ? 5.318 -5.178 -13.611 1.00 58.72 94 ARG A C 1
ATOM 823 O O . ARG A 1 94 ? 5.123 -5.905 -14.580 1.00 58.72 94 ARG A O 1
ATOM 830 N N . LEU A 1 95 ? 5.671 -3.899 -13.708 1.00 51.44 95 LEU A N 1
ATOM 831 C CA . LEU A 1 95 ? 6.145 -3.356 -14.976 1.00 51.44 95 LEU A CA 1
ATOM 832 C C . LEU A 1 95 ? 7.580 -3.849 -15.149 1.00 51.44 95 LEU A C 1
ATOM 834 O O . LEU A 1 95 ? 8.448 -3.539 -14.337 1.00 51.44 95 LEU A O 1
ATOM 838 N N . SER A 1 96 ? 7.796 -4.694 -16.146 1.00 44.97 96 SER A N 1
ATOM 839 C CA . SER A 1 96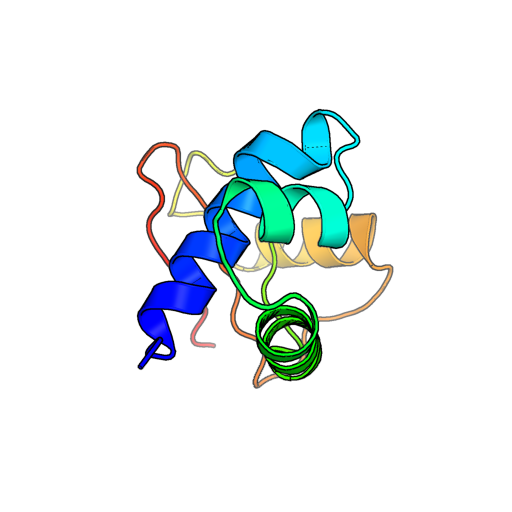 ? 9.108 -4.897 -16.748 1.00 44.97 96 SER A CA 1
ATOM 840 C C . SER A 1 96 ? 9.182 -3.964 -17.952 1.00 44.97 96 SER A C 1
ATOM 842 O O . SER A 1 96 ? 8.248 -3.977 -18.759 1.00 44.97 96 SER A O 1
ATOM 844 N N . SER A 1 97 ? 10.230 -3.139 -18.035 1.00 45.75 97 SER A N 1
ATOM 845 C CA . SER A 1 97 ? 10.585 -2.450 -19.283 1.00 45.75 97 SER A CA 1
ATOM 846 C C . SER A 1 97 ? 10.835 -3.444 -20.410 1.00 45.75 97 SER A C 1
ATOM 848 O O . SER A 1 97 ? 11.263 -4.582 -20.104 1.00 45.75 97 SER A O 1
#